Protein AF-A0A1X7TII9-F1 (afdb_monomer_lite)

Structure (mmCIF, N/CA/C/O backbone):
data_AF-A0A1X7TII9-F1
#
_entry.id   AF-A0A1X7TII9-F1
#
loop_
_atom_site.group_PDB
_atom_site.id
_atom_site.type_symbol
_atom_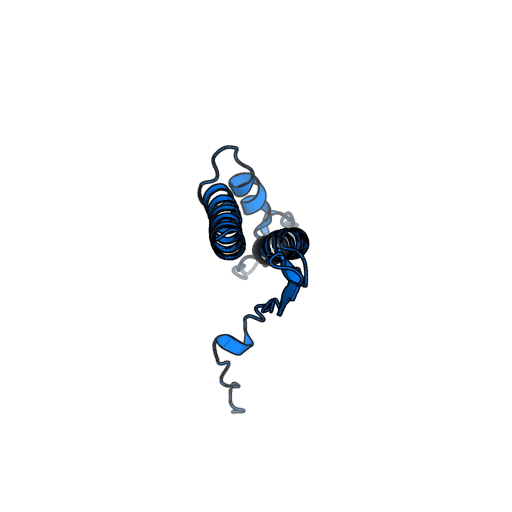site.label_atom_id
_atom_site.label_alt_id
_atom_site.label_comp_id
_atom_site.label_asym_id
_atom_site.label_entity_id
_atom_site.label_seq_id
_atom_site.pdbx_PDB_ins_code
_atom_site.Cartn_x
_atom_site.Cartn_y
_atom_site.Cartn_z
_atom_site.occupancy
_atom_site.B_iso_or_equiv
_atom_site.auth_seq_id
_atom_site.auth_comp_id
_atom_site.auth_asym_id
_atom_site.auth_atom_id
_atom_site.pdbx_PDB_model_num
ATOM 1 N N . MET A 1 1 ? 41.811 -7.576 1.213 1.00 45.06 1 MET A N 1
ATOM 2 C CA . MET A 1 1 ? 40.411 -7.975 0.966 1.00 45.06 1 MET A CA 1
ATOM 3 C C . MET A 1 1 ? 39.591 -7.552 2.178 1.00 45.06 1 MET A C 1
ATOM 5 O O . MET A 1 1 ? 39.743 -8.205 3.203 1.00 45.06 1 MET A O 1
ATOM 9 N N . PRO A 1 2 ? 38.826 -6.448 2.165 1.00 49.03 2 PRO A N 1
ATOM 10 C CA . PRO A 1 2 ? 37.883 -6.188 3.242 1.00 49.03 2 PRO A CA 1
ATOM 11 C C . PRO A 1 2 ? 36.533 -6.827 2.895 1.00 49.03 2 PRO A C 1
ATOM 13 O O . PRO A 1 2 ? 36.056 -6.740 1.767 1.00 49.03 2 PRO A O 1
ATOM 16 N N . ASN A 1 3 ? 35.976 -7.530 3.875 1.00 48.94 3 ASN A N 1
ATOM 17 C CA . ASN A 1 3 ? 34.772 -8.342 3.774 1.00 48.94 3 ASN A CA 1
ATOM 18 C C . ASN A 1 3 ? 33.556 -7.526 3.318 1.00 48.94 3 ASN A C 1
ATOM 20 O O . ASN A 1 3 ? 33.223 -6.507 3.925 1.00 48.94 3 ASN A O 1
ATOM 24 N N . SER A 1 4 ? 32.859 -8.020 2.294 1.00 60.44 4 SER A N 1
ATOM 25 C CA . SER A 1 4 ? 31.522 -7.554 1.933 1.00 60.44 4 SER A CA 1
ATOM 26 C C . SER A 1 4 ? 30.580 -7.761 3.126 1.00 60.44 4 SER A C 1
ATOM 28 O O . SER A 1 4 ? 30.523 -8.875 3.657 1.00 60.44 4 SER A O 1
ATOM 30 N N . PRO A 1 5 ? 29.844 -6.735 3.587 1.00 62.53 5 PRO A N 1
ATOM 31 C CA . PRO A 1 5 ? 28.900 -6.914 4.677 1.00 62.53 5 PRO A CA 1
ATOM 32 C C . PRO A 1 5 ? 27.772 -7.833 4.197 1.00 62.53 5 PRO A C 1
ATOM 34 O O . PRO A 1 5 ? 27.160 -7.576 3.163 1.00 62.53 5 PRO A O 1
ATOM 37 N N . ASN A 1 6 ? 27.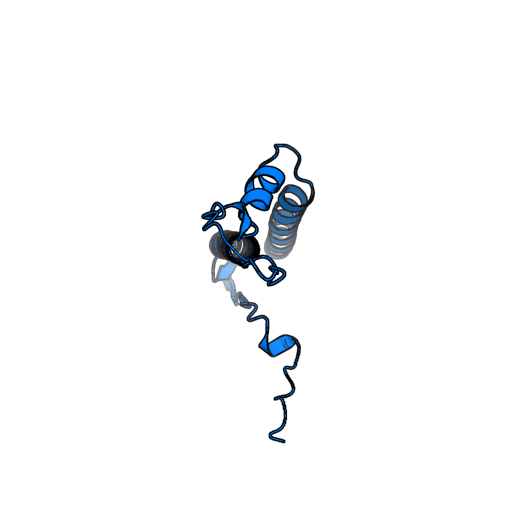506 -8.909 4.940 1.00 53.25 6 ASN A N 1
ATOM 38 C CA . ASN A 1 6 ? 26.335 -9.758 4.732 1.00 53.25 6 ASN A CA 1
ATOM 39 C C . ASN A 1 6 ? 25.071 -8.897 4.875 1.00 53.25 6 ASN A C 1
ATOM 41 O O . ASN A 1 6 ? 24.631 -8.599 5.987 1.00 53.25 6 ASN A O 1
ATOM 45 N N . LEU A 1 7 ? 24.509 -8.461 3.748 1.00 51.72 7 LEU A N 1
ATOM 46 C CA . LEU A 1 7 ? 23.189 -7.852 3.699 1.00 51.72 7 LEU A CA 1
ATOM 47 C C . LEU A 1 7 ? 22.166 -8.976 3.840 1.00 51.72 7 LEU A C 1
ATOM 49 O O . LEU A 1 7 ? 21.891 -9.708 2.892 1.00 51.72 7 LEU A O 1
ATOM 53 N N . THR A 1 8 ? 21.610 -9.130 5.038 1.00 53.22 8 THR A N 1
ATOM 54 C CA . THR A 1 8 ? 20.385 -9.907 5.206 1.00 53.22 8 THR A CA 1
ATOM 55 C C . THR A 1 8 ? 19.270 -9.239 4.391 1.00 53.22 8 THR A C 1
ATOM 57 O O . THR A 1 8 ? 19.189 -8.007 4.366 1.00 53.22 8 THR A O 1
ATOM 60 N N . PRO A 1 9 ? 18.388 -10.009 3.729 1.00 51.25 9 PRO A N 1
ATOM 61 C CA . PRO A 1 9 ? 17.341 -9.449 2.872 1.00 51.25 9 PRO A CA 1
ATOM 62 C C . PRO A 1 9 ? 16.399 -8.491 3.620 1.00 51.25 9 PRO A C 1
ATOM 64 O O . PRO A 1 9 ? 15.875 -7.563 3.012 1.00 51.25 9 PRO A O 1
ATOM 67 N N . SER A 1 10 ? 16.259 -8.632 4.948 1.00 45.59 10 SER A N 1
ATOM 68 C CA . SER A 1 10 ? 15.459 -7.705 5.764 1.00 45.59 10 SER A CA 1
ATOM 69 C C . SER A 1 10 ? 16.057 -6.300 5.880 1.00 45.59 10 SER A C 1
ATOM 71 O O . SER A 1 10 ? 15.325 -5.351 6.130 1.00 45.59 10 SER A O 1
ATOM 73 N N . LYS A 1 11 ? 17.372 -6.134 5.687 1.00 46.81 11 LYS A N 1
ATOM 74 C CA . LYS A 1 11 ? 18.034 -4.825 5.783 1.00 46.81 11 LYS A CA 1
ATOM 75 C C . LYS A 1 11 ? 17.930 -4.012 4.488 1.00 46.81 11 LYS A C 1
ATOM 77 O O . LYS A 1 11 ? 18.229 -2.825 4.492 1.00 46.81 11 LYS A O 1
ATOM 82 N N . ILE A 1 12 ? 17.530 -4.651 3.388 1.00 53.31 12 ILE A N 1
ATOM 83 C CA . ILE A 1 12 ? 17.419 -4.024 2.063 1.00 53.31 12 ILE A CA 1
ATOM 84 C C . ILE A 1 12 ? 16.036 -3.379 1.888 1.00 53.31 12 ILE A C 1
ATOM 86 O O . ILE A 1 12 ? 15.906 -2.373 1.194 1.00 53.31 12 ILE A O 1
ATOM 90 N N . PHE A 1 13 ? 15.016 -3.914 2.566 1.00 54.41 13 PHE A N 1
ATOM 91 C CA . PHE A 1 13 ? 13.641 -3.441 2.471 1.00 54.41 13 PHE A CA 1
ATOM 92 C C . PHE A 1 13 ? 13.088 -3.080 3.849 1.00 54.41 13 PHE A C 1
ATOM 94 O O . PHE A 1 13 ? 12.721 -3.940 4.646 1.00 54.41 13 PHE A O 1
ATOM 101 N N . HIS A 1 14 ? 13.026 -1.777 4.118 1.00 60.56 14 HIS A N 1
ATOM 102 C CA . HIS A 1 14 ? 12.317 -1.227 5.268 1.00 60.56 14 HIS A CA 1
ATOM 103 C C . HIS A 1 14 ? 10.810 -1.261 4.979 1.00 60.56 14 HIS A C 1
ATOM 105 O O . HIS A 1 14 ? 10.301 -0.346 4.333 1.00 60.56 14 HIS A O 1
ATOM 111 N N . TYR A 1 15 ? 10.118 -2.318 5.411 1.00 65.06 15 TYR A N 1
ATOM 112 C CA . TYR A 1 15 ? 8.653 -2.343 5.427 1.00 65.06 15 TYR A CA 1
ATOM 113 C C . TYR A 1 15 ? 8.159 -1.665 6.708 1.00 65.06 15 TYR A C 1
ATOM 115 O O . TYR A 1 15 ? 8.734 -1.873 7.782 1.00 65.06 15 TYR A O 1
ATOM 123 N N . THR A 1 16 ? 7.145 -0.808 6.593 1.00 75.38 16 THR A N 1
ATOM 124 C CA . THR A 1 16 ? 6.598 -0.093 7.754 1.00 75.38 16 THR A CA 1
ATOM 125 C C . THR A 1 16 ? 5.415 -0.882 8.292 1.00 75.38 16 THR A C 1
ATOM 127 O O . THR A 1 16 ? 4.397 -1.018 7.627 1.00 75.38 16 THR A O 1
ATOM 130 N N . THR A 1 17 ? 5.543 -1.445 9.490 1.00 79.81 17 THR A N 1
ATOM 131 C CA . THR A 1 17 ? 4.417 -2.093 10.173 1.00 79.81 17 THR A CA 1
ATOM 132 C C . THR A 1 17 ? 3.500 -1.053 10.792 1.00 79.81 17 THR A C 1
ATOM 134 O O . THR A 1 17 ? 3.970 -0.172 11.513 1.00 79.81 17 THR A O 1
ATOM 137 N N . ILE A 1 18 ? 2.197 -1.200 10.559 1.00 82.19 18 ILE A N 1
ATOM 138 C CA . ILE A 1 18 ? 1.152 -0.451 11.256 1.00 82.19 18 ILE A CA 1
ATOM 139 C C . ILE A 1 18 ? 0.561 -1.375 12.316 1.00 82.19 18 ILE A C 1
ATOM 141 O O . ILE A 1 18 ? 0.150 -2.490 12.000 1.00 82.19 18 ILE A O 1
ATOM 145 N N . SER A 1 19 ? 0.544 -0.907 13.559 1.00 85.44 19 SER A N 1
ATOM 146 C CA . SER A 1 19 ? -0.132 -1.577 14.666 1.00 85.44 19 SER A CA 1
ATOM 14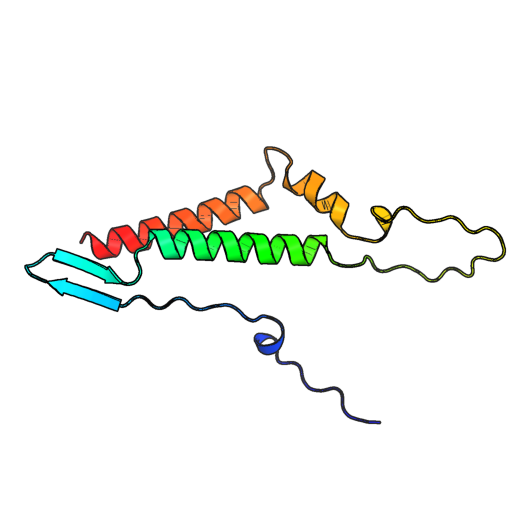7 C C . SER A 1 19 ? -1.403 -0.810 15.000 1.00 85.44 19 SER A C 1
ATOM 149 O O . SER A 1 19 ? -1.363 0.418 15.095 1.00 85.44 19 SER A O 1
ATOM 151 N N . HIS A 1 20 ? -2.498 -1.537 15.199 1.00 85.75 20 HIS A N 1
ATOM 152 C CA . HIS A 1 20 ? -3.785 -0.990 15.618 1.00 85.75 20 HIS A CA 1
ATOM 153 C C . HIS A 1 20 ? -4.109 -1.455 17.026 1.00 85.75 20 HIS A C 1
ATOM 155 O O . HIS A 1 20 ? -3.983 -2.641 17.340 1.00 85.75 20 HIS A O 1
ATOM 161 N N . GLU A 1 21 ? -4.545 -0.525 17.859 1.00 86.12 21 GLU A N 1
ATOM 162 C CA . GLU A 1 21 ? -5.097 -0.795 19.176 1.00 86.12 21 GLU A CA 1
ATOM 163 C C . GLU A 1 21 ? -6.620 -0.900 19.072 1.00 86.12 21 GLU A C 1
ATOM 165 O O . GLU A 1 21 ? -7.274 -0.130 18.368 1.00 86.12 21 GLU A O 1
ATOM 170 N N . LEU A 1 22 ? -7.178 -1.906 19.746 1.00 86.19 22 LEU A N 1
ATOM 171 C CA . LEU A 1 22 ? -8.607 -2.184 19.746 1.00 86.19 22 LEU A CA 1
ATOM 172 C C . LEU A 1 22 ? -9.228 -1.633 21.024 1.00 86.19 22 LEU A C 1
ATOM 174 O O . LEU A 1 22 ? -8.929 -2.107 22.123 1.00 86.19 22 LEU A O 1
ATOM 178 N N . HIS A 1 23 ? -10.107 -0.651 20.884 1.00 85.00 23 HIS A N 1
ATOM 179 C CA . HIS A 1 23 ? -10.818 -0.037 21.994 1.00 85.00 23 HIS A CA 1
ATOM 180 C C . HIS A 1 23 ? -12.247 -0.571 22.044 1.00 85.00 23 HIS A C 1
ATOM 182 O O . HIS A 1 23 ? -13.001 -0.455 21.085 1.00 85.00 23 HIS A O 1
ATOM 188 N N . ILE A 1 24 ? -12.628 -1.166 23.176 1.00 87.62 24 ILE A N 1
ATOM 189 C CA . ILE A 1 24 ? -13.993 -1.649 23.414 1.00 87.62 24 ILE A CA 1
ATOM 190 C C . ILE A 1 24 ? -14.610 -0.776 24.505 1.00 87.62 24 ILE A C 1
ATOM 192 O O . ILE A 1 24 ? -14.199 -0.844 25.666 1.00 87.62 24 ILE A O 1
ATOM 196 N N . THR A 1 25 ? -15.602 0.041 24.154 1.00 85.62 25 THR A N 1
ATOM 197 C CA . THR A 1 25 ? -16.322 0.900 25.109 1.00 85.62 25 THR A CA 1
ATOM 198 C C . THR A 1 25 ? -17.824 0.819 24.872 1.00 85.62 25 TH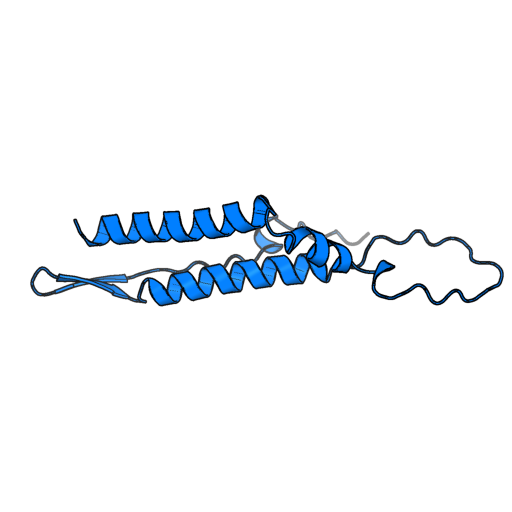R A C 1
ATOM 200 O O . THR A 1 25 ? -18.273 0.880 23.740 1.00 85.62 25 THR A O 1
ATOM 203 N N . ASN A 1 26 ? -18.633 0.645 25.925 1.00 83.81 26 ASN A N 1
ATOM 204 C CA . ASN A 1 26 ? -20.102 0.562 25.814 1.00 83.81 26 ASN A CA 1
ATOM 205 C C . ASN A 1 26 ? -20.615 -0.400 24.716 1.00 83.81 26 ASN A C 1
ATOM 207 O O . ASN A 1 26 ? -21.601 -0.101 24.050 1.00 83.81 26 ASN A O 1
ATOM 211 N N . GLN A 1 27 ? -19.961 -1.558 24.545 1.00 81.75 27 GLN A N 1
ATOM 212 C CA . GLN A 1 27 ? -20.248 -2.548 23.486 1.00 81.75 27 GLN A CA 1
ATOM 213 C C . GLN A 1 27 ? -19.970 -2.063 22.048 1.00 81.75 27 GLN A C 1
ATOM 215 O O . GLN A 1 27 ? -20.322 -2.752 21.098 1.00 81.75 27 GLN A O 1
ATOM 220 N N . MET A 1 28 ? -19.320 -0.912 21.881 1.00 79.56 28 MET A N 1
ATOM 221 C CA . MET A 1 28 ? -18.787 -0.416 20.615 1.00 79.56 28 MET A CA 1
ATOM 222 C C . MET A 1 28 ? -17.299 -0.765 20.523 1.00 79.56 28 MET A C 1
ATOM 224 O O . MET A 1 28 ? -16.555 -0.567 21.488 1.00 79.56 28 MET A O 1
ATOM 228 N N . MET A 1 29 ? -16.893 -1.332 19.388 1.00 81.75 29 MET A N 1
ATOM 229 C CA . MET A 1 29 ? -15.509 -1.681 19.085 1.00 81.75 29 MET A CA 1
ATOM 230 C C . MET A 1 29 ? -14.962 -0.700 18.047 1.00 81.75 29 MET A C 1
ATOM 232 O O . MET A 1 29 ? -15.510 -0.606 16.952 1.00 81.75 29 MET A O 1
ATOM 236 N N . ASP A 1 30 ? -13.879 -0.006 18.391 1.00 81.62 30 ASP A N 1
ATOM 237 C CA . ASP A 1 30 ? -13.204 0.969 17.533 1.00 81.62 30 ASP A CA 1
ATOM 238 C C . ASP A 1 30 ? -11.705 0.641 17.414 1.00 81.62 30 ASP A C 1
ATOM 240 O O . ASP A 1 30 ? -11.091 0.109 18.343 1.00 81.62 30 ASP A O 1
ATOM 244 N N . LEU A 1 31 ? -11.108 0.957 16.260 1.00 86.31 31 LEU A N 1
ATOM 245 C CA . LEU A 1 31 ? -9.672 0.807 15.996 1.00 86.31 31 LEU A CA 1
ATOM 246 C C . LEU A 1 31 ? -8.970 2.165 16.065 1.00 86.31 31 LEU A C 1
ATOM 248 O O . LEU A 1 31 ? -9.389 3.120 15.405 1.00 86.31 31 LEU A O 1
ATOM 252 N N . GLU A 1 32 ? -7.850 2.222 16.781 1.00 85.94 32 GLU A N 1
ATOM 253 C CA . GLU A 1 32 ? -6.952 3.374 16.797 1.00 85.94 32 GLU A CA 1
ATOM 254 C C . GLU A 1 32 ? -5.551 2.951 16.320 1.00 85.94 32 GLU A C 1
ATOM 256 O O . GLU A 1 32 ? -4.940 2.073 16.925 1.00 85.94 32 GLU A O 1
ATOM 261 N N . PRO A 1 33 ? -5.000 3.522 15.232 1.00 88.00 33 PRO A N 1
ATOM 262 C CA . PRO A 1 33 ? -5.580 4.531 14.339 1.00 88.00 33 PRO A CA 1
ATOM 263 C C . PRO A 1 33 ? -6.728 3.992 13.459 1.00 88.00 33 PRO A C 1
ATOM 265 O O . PRO A 1 33 ? -6.825 2.783 13.251 1.00 88.00 33 PRO A O 1
ATOM 268 N N . PRO A 1 34 ? -7.563 4.869 12.865 1.00 86.94 34 PRO A N 1
ATOM 269 C CA . PRO A 1 34 ? -8.664 4.438 12.009 1.00 86.94 34 PRO A CA 1
ATOM 270 C C . PRO A 1 34 ? -8.170 3.727 10.744 1.00 86.94 34 PRO A C 1
ATOM 272 O O . PRO A 1 34 ? -7.067 3.972 10.230 1.00 86.94 34 PRO A O 1
ATOM 275 N N . LEU A 1 35 ? -9.034 2.875 10.196 1.00 87.56 35 LEU A N 1
ATOM 276 C CA . LEU A 1 35 ? -8.740 2.063 9.018 1.00 87.56 35 LEU A CA 1
ATOM 277 C C . LEU A 1 35 ? -8.435 2.927 7.780 1.00 87.56 35 LEU A C 1
ATOM 279 O O . LEU A 1 35 ? -7.549 2.598 6.989 1.00 87.56 35 LEU A O 1
ATOM 283 N N . GLU A 1 36 ? -9.071 4.092 7.653 1.00 88.50 36 GLU A N 1
ATOM 284 C CA . GLU A 1 36 ? -8.813 5.072 6.593 1.00 88.50 36 GLU A CA 1
ATOM 285 C C . GLU A 1 36 ? -7.365 5.569 6.589 1.00 88.50 36 GLU A C 1
ATOM 287 O O . GLU A 1 36 ? -6.780 5.773 5.520 1.00 88.50 36 GLU A O 1
ATOM 292 N N . LEU A 1 37 ? -6.757 5.742 7.767 1.00 88.88 37 LEU A N 1
ATOM 293 C CA . LEU A 1 37 ? -5.358 6.160 7.857 1.00 88.88 37 LEU A CA 1
ATOM 294 C C . LEU A 1 37 ? -4.437 5.052 7.339 1.00 88.88 37 LEU A C 1
ATOM 296 O O . LEU A 1 37 ? -3.466 5.318 6.631 1.00 88.88 37 LEU A O 1
ATOM 300 N N . THR A 1 38 ? -4.783 3.804 7.644 1.00 89.19 38 THR A N 1
ATOM 301 C CA . THR A 1 38 ? -4.051 2.622 7.174 1.00 89.19 38 THR A CA 1
ATOM 302 C C . THR A 1 38 ? -4.154 2.465 5.672 1.00 89.19 38 THR A C 1
ATOM 304 O O . THR A 1 38 ? -3.140 2.263 5.006 1.00 89.19 38 THR A O 1
ATOM 307 N N . ARG A 1 39 ? -5.349 2.662 5.115 1.00 91.25 39 ARG A N 1
ATOM 308 C CA . ARG A 1 39 ? -5.557 2.711 3.668 1.00 91.25 39 ARG A CA 1
ATOM 309 C C . ARG A 1 39 ? -4.654 3.749 3.005 1.00 91.25 39 ARG A C 1
ATOM 311 O O . ARG A 1 39 ? -3.939 3.42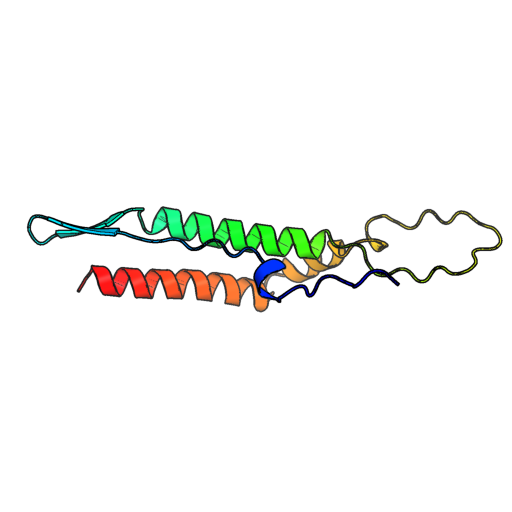4 2.059 1.00 91.25 39 ARG A O 1
ATOM 318 N N . CYS A 1 40 ? -4.641 4.978 3.526 1.00 91.81 40 CYS A N 1
ATOM 319 C CA . CYS A 1 40 ? -3.769 6.039 3.020 1.00 91.81 40 CYS A CA 1
ATOM 320 C C . CYS A 1 40 ? -2.288 5.640 3.089 1.00 91.81 40 CYS A C 1
ATOM 322 O O . CYS A 1 40 ? -1.545 5.868 2.133 1.00 91.81 40 CYS A O 1
ATOM 324 N N . HIS A 1 41 ? -1.865 5.021 4.193 1.00 90.50 41 HIS A N 1
ATOM 325 C CA . HIS A 1 41 ? -0.490 4.563 4.373 1.00 90.50 41 HIS A CA 1
ATOM 326 C C . HIS A 1 41 ? -0.094 3.487 3.356 1.00 90.50 41 HIS A C 1
ATOM 328 O O . HIS A 1 41 ? 0.936 3.626 2.701 1.00 90.50 41 HIS A O 1
ATOM 334 N N . LEU A 1 42 ? -0.925 2.456 3.173 1.00 90.12 42 LEU A N 1
ATOM 335 C CA . LEU A 1 42 ? -0.666 1.360 2.232 1.00 90.12 42 LEU A CA 1
ATOM 336 C C . LEU A 1 42 ? -0.570 1.863 0.786 1.00 90.12 42 LEU A C 1
ATOM 338 O O . LEU A 1 42 ? 0.324 1.459 0.040 1.00 90.12 42 LEU A O 1
ATOM 342 N N . ILE A 1 43 ? -1.444 2.795 0.395 1.00 91.94 43 ILE A N 1
ATOM 343 C CA . ILE A 1 43 ? -1.397 3.416 -0.936 1.00 91.94 43 ILE A CA 1
ATOM 344 C C . ILE A 1 43 ? -0.123 4.256 -1.101 1.00 91.94 43 ILE A C 1
ATOM 346 O O . ILE A 1 43 ? 0.539 4.180 -2.139 1.00 91.94 43 ILE A O 1
ATOM 350 N N . ALA A 1 44 ? 0.253 5.035 -0.085 1.00 91.12 44 ALA A N 1
ATOM 351 C CA . ALA A 1 44 ? 1.475 5.833 -0.121 1.00 91.12 44 ALA A CA 1
ATOM 352 C C . ALA A 1 44 ? 2.733 4.953 -0.208 1.00 91.12 44 ALA A C 1
ATOM 354 O O . ALA A 1 44 ? 3.664 5.265 -0.958 1.00 91.12 44 ALA A O 1
ATOM 355 N N . GLU A 1 45 ? 2.759 3.832 0.515 1.00 89.56 45 GLU A N 1
ATOM 356 C CA . GLU A 1 45 ? 3.842 2.858 0.435 1.00 89.56 45 GLU A CA 1
ATOM 357 C C . GLU A 1 45 ? 3.916 2.240 -0.967 1.00 89.56 45 GLU A C 1
ATOM 359 O O . GLU A 1 45 ? 4.988 2.258 -1.578 1.00 89.56 45 GLU A O 1
ATOM 364 N N . LEU A 1 46 ? 2.786 1.808 -1.542 1.00 89.38 46 LEU A N 1
ATOM 365 C CA . LEU A 1 46 ? 2.716 1.322 -2.926 1.00 89.38 46 LEU A CA 1
ATOM 366 C C . LEU A 1 46 ? 3.307 2.340 -3.917 1.00 89.38 46 LEU A C 1
ATOM 368 O O . LEU A 1 46 ? 4.126 1.986 -4.770 1.00 89.38 46 LEU A O 1
ATOM 372 N N . HIS A 1 47 ? 2.956 3.621 -3.788 1.00 89.00 47 HIS A N 1
ATOM 373 C CA . HIS A 1 47 ? 3.501 4.685 -4.640 1.00 89.00 47 HIS A CA 1
ATOM 374 C C . HIS A 1 47 ? 5.005 4.882 -4.458 1.00 89.00 47 HIS A C 1
ATOM 376 O O . HIS A 1 47 ? 5.721 5.090 -5.443 1.00 89.00 47 HIS A O 1
ATOM 382 N N . LYS A 1 48 ? 5.514 4.771 -3.228 1.00 89.75 48 LYS A N 1
ATOM 383 C CA . LYS A 1 48 ? 6.954 4.833 -2.943 1.00 89.75 48 LYS A CA 1
ATOM 384 C C . LYS A 1 48 ? 7.709 3.702 -3.644 1.00 89.75 48 LYS A C 1
ATOM 386 O O . LYS A 1 48 ? 8.766 3.949 -4.233 1.00 89.75 48 LYS A O 1
ATOM 391 N N . TRP A 1 49 ? 7.158 2.490 -3.632 1.00 86.94 49 TRP A N 1
ATOM 392 C CA . TRP A 1 49 ? 7.726 1.340 -4.339 1.00 86.94 49 TRP A CA 1
ATOM 393 C C . TRP A 1 49 ? 7.770 1.565 -5.847 1.00 86.94 49 TRP A C 1
ATOM 395 O O . TRP A 1 49 ? 8.829 1.435 -6.464 1.00 86.94 49 TRP A O 1
ATOM 405 N N . VAL A 1 50 ? 6.647 1.983 -6.429 1.00 87.88 50 VAL A N 1
ATOM 406 C CA . VAL A 1 50 ? 6.540 2.275 -7.864 1.00 87.88 50 VAL A CA 1
ATOM 407 C C . VAL A 1 50 ? 7.533 3.367 -8.279 1.00 87.88 50 VAL A C 1
ATOM 409 O O . VAL A 1 50 ? 8.282 3.187 -9.239 1.00 87.88 50 VAL A O 1
ATOM 412 N N . SER A 1 51 ? 7.616 4.459 -7.518 1.00 87.00 51 SER A N 1
ATOM 413 C CA . SER A 1 51 ? 8.563 5.553 -7.770 1.00 87.00 51 SER A CA 1
ATOM 414 C C . SER A 1 51 ? 10.024 5.085 -7.721 1.00 87.00 51 SER A C 1
ATOM 416 O O . SER A 1 51 ? 10.817 5.419 -8.604 1.00 87.00 51 SER A O 1
ATOM 418 N N . THR A 1 52 ? 10.369 4.239 -6.744 1.00 87.19 52 THR A N 1
ATOM 419 C CA . THR A 1 52 ? 11.721 3.669 -6.602 1.00 87.19 52 THR A CA 1
ATOM 420 C C . THR A 1 52 ? 12.108 2.829 -7.821 1.00 87.19 52 THR A C 1
ATOM 422 O O . THR A 1 52 ? 13.207 2.984 -8.357 1.00 87.19 52 THR A O 1
ATOM 425 N N . VAL A 1 53 ? 11.199 1.977 -8.305 1.00 84.50 53 VAL A N 1
ATOM 426 C CA . VAL A 1 53 ? 11.436 1.131 -9.488 1.00 84.50 53 VAL A CA 1
ATOM 427 C C . VAL A 1 53 ? 11.611 1.977 -10.750 1.00 84.50 53 VAL A C 1
ATOM 429 O O . VAL A 1 53 ? 12.539 1.758 -11.528 1.00 84.50 53 VAL A O 1
ATOM 432 N N . ILE A 1 54 ? 10.748 2.972 -10.946 1.00 83.88 54 ILE A N 1
ATOM 433 C CA . ILE A 1 54 ? 10.769 3.849 -12.124 1.00 83.88 54 ILE A CA 1
ATOM 434 C C . ILE A 1 54 ? 12.002 4.764 -12.122 1.00 83.88 54 ILE A C 1
ATOM 436 O O . ILE A 1 54 ? 12.493 5.126 -13.192 1.00 83.88 54 ILE A O 1
ATOM 440 N N . GLY A 1 55 ? 12.513 5.125 -10.942 1.00 83.38 55 GLY A N 1
ATOM 441 C CA . GLY A 1 55 ? 13.718 5.934 -10.760 1.00 83.38 55 GLY A CA 1
ATOM 442 C C . GLY A 1 55 ? 15.039 5.179 -10.931 1.00 83.38 55 GLY A C 1
ATOM 443 O O . GLY A 1 55 ? 16.092 5.817 -10.963 1.00 83.38 55 GLY A O 1
ATOM 444 N N . LEU A 1 56 ? 15.021 3.846 -11.056 1.00 84.62 56 LEU A N 1
ATOM 445 C CA . LEU A 1 56 ? 16.249 3.062 -11.176 1.00 84.62 56 LEU A CA 1
ATOM 446 C C . LEU A 1 56 ? 16.952 3.328 -12.518 1.00 84.62 56 LEU A C 1
ATOM 448 O O . LEU A 1 56 ? 16.339 3.285 -13.589 1.00 84.62 56 LEU A O 1
ATOM 452 N N . GLN A 1 57 ? 18.264 3.562 -12.458 1.00 79.50 57 GLN A N 1
ATOM 453 C CA . GLN A 1 57 ? 19.110 3.664 -13.644 1.00 79.50 57 GLN A CA 1
ATOM 454 C C . GLN A 1 57 ? 19.201 2.297 -14.330 1.00 79.50 57 GLN A C 1
ATOM 456 O O . GLN A 1 57 ? 19.448 1.267 -13.696 1.00 79.50 57 GLN A O 1
ATOM 461 N N . ARG A 1 58 ? 18.996 2.279 -15.643 1.00 74.75 58 ARG A N 1
ATOM 462 C CA . ARG A 1 58 ? 19.127 1.079 -16.461 1.00 74.75 58 ARG A CA 1
ATOM 463 C C . ARG A 1 58 ? 20.607 0.730 -16.596 1.00 74.75 58 ARG A C 1
ATOM 465 O O . ARG A 1 58 ? 21.443 1.612 -16.761 1.00 74.75 58 ARG A O 1
ATOM 472 N N . ILE A 1 59 ? 20.931 -0.561 -16.561 1.00 75.31 59 ILE A N 1
ATOM 473 C CA . ILE A 1 59 ? 22.306 -1.025 -16.774 1.00 75.31 59 ILE A CA 1
ATOM 474 C C . ILE A 1 59 ? 22.746 -0.603 -18.180 1.00 75.31 59 ILE A C 1
ATOM 476 O O . ILE A 1 59 ? 22.131 -0.995 -19.174 1.00 75.31 59 ILE A O 1
ATOM 480 N N . GLN A 1 60 ? 23.805 0.202 -18.256 1.00 68.00 60 GLN A N 1
ATOM 481 C CA . GLN A 1 60 ? 24.392 0.651 -19.513 1.00 68.00 60 GLN A CA 1
ATOM 482 C C . GLN A 1 60 ? 25.651 -0.167 -19.801 1.00 68.00 60 GLN A C 1
ATOM 484 O O . GLN A 1 60 ? 26.523 -0.304 -18.946 1.00 68.00 60 GLN A O 1
ATOM 489 N N . SER A 1 61 ? 25.773 -0.708 -21.013 1.00 64.38 61 SER A N 1
ATOM 490 C CA . SER A 1 61 ? 27.064 -1.209 -21.481 1.00 64.38 61 SER A CA 1
ATOM 491 C C . SER A 1 61 ? 27.952 -0.005 -21.782 1.00 64.38 61 SER A C 1
ATOM 493 O O . SER A 1 61 ? 27.603 0.775 -22.671 1.00 64.38 61 SER A O 1
ATOM 495 N N . ALA A 1 62 ? 29.089 0.134 -21.100 1.00 58.72 62 ALA A N 1
ATOM 496 C CA . ALA A 1 62 ? 30.136 1.060 -21.517 1.00 58.72 62 ALA A CA 1
ATOM 497 C C . ALA A 1 62 ? 30.699 0.561 -22.856 1.00 58.72 62 ALA A C 1
ATOM 499 O O . ALA A 1 62 ? 31.574 -0.301 -22.899 1.00 58.72 62 ALA A O 1
ATOM 500 N N . ARG A 1 63 ? 30.128 1.024 -23.969 1.00 59.22 63 ARG A N 1
ATOM 501 C CA . ARG A 1 63 ? 30.734 0.815 -25.283 1.00 59.22 63 ARG A CA 1
ATOM 502 C C . ARG A 1 63 ? 31.801 1.888 -25.439 1.00 59.22 63 ARG A C 1
ATOM 504 O O . ARG A 1 63 ? 31.540 3.047 -25.139 1.00 59.22 63 ARG A O 1
ATOM 511 N N . TYR A 1 64 ? 32.995 1.500 -25.876 1.00 54.97 64 TYR A N 1
ATOM 512 C CA . TYR A 1 64 ? 34.047 2.445 -26.240 1.00 54.97 64 TYR A CA 1
ATOM 513 C C . TYR A 1 64 ? 33.530 3.329 -27.381 1.00 54.97 64 TYR A C 1
ATOM 515 O O . TYR A 1 64 ? 33.557 2.931 -28.543 1.00 54.97 64 TYR A O 1
ATOM 523 N N . GLN A 1 65 ? 32.990 4.499 -27.047 1.00 53.06 65 GLN A N 1
ATOM 524 C CA . GLN A 1 65 ? 32.491 5.456 -28.024 1.00 53.06 65 GLN A CA 1
ATOM 525 C C . GLN A 1 65 ? 33.682 6.276 -28.518 1.00 53.06 65 GLN A C 1
ATOM 527 O O . GLN A 1 65 ? 34.077 7.278 -27.924 1.00 53.06 65 GLN A O 1
ATOM 532 N N . VAL A 1 66 ? 34.317 5.784 -29.581 1.00 52.72 66 VAL A N 1
ATOM 533 C CA . VAL A 1 66 ? 35.338 6.522 -30.326 1.00 52.72 66 VAL A CA 1
ATOM 534 C C . VAL A 1 66 ? 34.607 7.469 -31.273 1.00 52.72 66 VAL A C 1
ATOM 536 O O . VAL A 1 66 ? 34.183 7.067 -32.349 1.00 52.72 66 VAL A O 1
ATOM 539 N N . GLY A 1 67 ? 34.457 8.724 -30.848 1.00 55.97 67 GLY A N 1
ATOM 540 C CA . GLY A 1 67 ? 33.941 9.819 -31.672 1.00 55.97 67 GLY A CA 1
ATOM 541 C C . GLY A 1 67 ? 32.413 9.908 -31.723 1.00 55.97 67 GLY A C 1
ATOM 542 O O . GLY A 1 67 ? 31.740 9.022 -32.233 1.00 55.97 67 GLY A O 1
ATOM 543 N N . GLY A 1 68 ? 31.878 11.028 -31.237 1.00 49.88 68 GLY A N 1
ATOM 544 C CA . GLY A 1 68 ? 30.465 11.394 -31.351 1.00 49.88 68 GLY A CA 1
ATOM 545 C C . GLY A 1 68 ? 29.747 11.343 -30.009 1.00 49.88 68 GLY A C 1
ATOM 546 O O . GLY A 1 68 ? 29.376 10.274 -29.542 1.00 49.88 68 GLY A O 1
ATOM 547 N N . MET A 1 69 ? 29.571 12.510 -29.390 1.00 53.50 69 MET A N 1
ATOM 548 C CA . MET A 1 69 ? 28.699 12.711 -28.234 1.00 53.50 69 MET A CA 1
ATOM 549 C C . MET A 1 69 ? 27.245 12.541 -28.692 1.00 53.50 69 MET A C 1
ATOM 551 O O . MET A 1 69 ? 26.618 13.502 -29.122 1.00 53.50 69 MET A O 1
ATOM 555 N N . GLU A 1 70 ? 26.713 11.323 -28.654 1.00 56.41 70 GLU A N 1
ATOM 556 C CA . GLU A 1 70 ? 25.260 11.144 -28.664 1.00 56.41 70 GLU A CA 1
ATOM 557 C C . GLU A 1 70 ? 24.778 11.328 -27.226 1.00 56.41 70 GLU A C 1
ATOM 559 O O . GLU A 1 70 ? 24.958 10.454 -26.374 1.00 56.41 70 GLU A O 1
ATOM 564 N N . GLU A 1 71 ? 24.222 12.505 -26.934 1.00 58.50 71 GLU A N 1
ATOM 565 C CA . GLU A 1 71 ? 23.485 12.757 -25.699 1.00 58.50 71 GLU A CA 1
ATOM 566 C C . GLU A 1 71 ? 22.283 11.816 -25.663 1.00 58.50 71 GLU A C 1
ATOM 568 O O . GLU A 1 71 ? 21.245 12.052 -26.278 1.00 58.50 71 GLU A O 1
ATOM 573 N N . LYS A 1 72 ? 22.461 10.679 -24.996 1.00 57.72 72 LYS A N 1
ATOM 574 C CA . LYS A 1 72 ? 21.410 9.684 -24.869 1.00 57.72 72 LYS A CA 1
ATOM 575 C C . LYS A 1 72 ? 20.292 10.258 -24.003 1.00 57.72 72 LYS A C 1
ATOM 577 O O . LYS A 1 72 ? 20.541 10.728 -22.893 1.00 57.72 72 LYS A O 1
ATOM 582 N N . ASP A 1 73 ? 19.071 10.211 -24.518 1.00 61.28 73 ASP A N 1
ATOM 583 C CA . ASP A 1 73 ? 17.893 10.807 -23.896 1.00 61.28 73 ASP A CA 1
ATOM 584 C C . ASP A 1 73 ? 17.732 10.267 -22.449 1.00 61.28 73 ASP A C 1
ATOM 586 O O . ASP A 1 73 ? 17.810 9.050 -22.229 1.00 61.28 73 ASP A O 1
ATOM 590 N N . PRO A 1 74 ? 17.527 11.106 -21.412 1.00 60.62 74 PRO A N 1
ATOM 591 C CA . PRO A 1 74 ? 17.447 10.659 -20.011 1.00 60.62 74 PRO A CA 1
ATOM 592 C C . PRO A 1 74 ? 16.313 9.650 -19.742 1.00 60.62 74 PRO A C 1
ATOM 594 O O . PRO A 1 74 ? 16.316 8.947 -18.723 1.00 60.62 74 PRO A O 1
ATOM 597 N N . SER A 1 75 ? 15.342 9.570 -20.654 1.00 59.25 75 SER A N 1
ATOM 598 C CA . SER A 1 75 ? 14.272 8.570 -20.698 1.00 59.25 75 SER A CA 1
ATOM 599 C C . SER A 1 75 ? 14.792 7.152 -20.994 1.00 59.25 75 SER A C 1
ATOM 601 O O . SER A 1 75 ? 14.236 6.183 -20.477 1.00 59.25 75 SER A O 1
ATOM 603 N N . GLU A 1 76 ? 15.887 7.014 -21.746 1.00 61.59 76 GLU A N 1
ATOM 604 C CA . GLU A 1 76 ? 16.526 5.733 -22.075 1.00 61.59 76 GLU A CA 1
ATOM 605 C C . GLU A 1 76 ? 17.459 5.232 -20.968 1.00 61.59 76 GLU A C 1
ATOM 607 O O . GLU A 1 76 ? 17.744 4.032 -20.870 1.00 61.59 76 GLU A O 1
ATOM 612 N N . MET A 1 77 ? 17.924 6.152 -20.119 1.00 66.00 77 MET A N 1
ATOM 613 C CA . MET A 1 77 ? 18.814 5.856 -18.998 1.00 66.00 77 MET A CA 1
ATOM 614 C C . MET A 1 77 ? 18.081 5.318 -17.767 1.00 66.00 77 MET A C 1
ATOM 616 O O . MET A 1 77 ? 18.722 4.762 -16.880 1.00 66.00 77 MET A O 1
ATOM 620 N N . THR A 1 78 ? 16.756 5.459 -17.698 1.00 71.50 78 THR A N 1
ATOM 621 C CA . THR A 1 78 ? 15.962 5.135 -16.502 1.00 71.50 78 THR A CA 1
ATOM 622 C C . THR A 1 78 ? 14.740 4.295 -16.879 1.00 71.50 78 THR A C 1
ATOM 624 O O . THR A 1 78 ? 14.254 4.370 -18.005 1.00 71.50 78 THR A O 1
ATOM 627 N N . TYR A 1 79 ? 14.163 3.538 -15.946 1.00 76.75 79 TYR A N 1
ATOM 628 C CA . TYR A 1 79 ? 12.925 2.775 -16.179 1.00 76.75 79 TYR A CA 1
ATOM 629 C C . TYR A 1 79 ? 11.640 3.630 -16.269 1.00 76.75 79 TYR A C 1
ATOM 631 O O . TYR A 1 79 ? 10.535 3.126 -16.075 1.00 76.75 79 TYR A O 1
ATOM 639 N N . ARG A 1 80 ? 11.742 4.912 -16.643 1.00 76.88 80 ARG A N 1
ATOM 640 C CA . ARG A 1 80 ? 10.597 5.830 -16.792 1.00 76.88 80 ARG A CA 1
ATOM 641 C C . ARG A 1 80 ? 9.558 5.359 -17.806 1.00 76.88 80 ARG A C 1
ATOM 643 O O . ARG A 1 80 ? 8.366 5.555 -17.596 1.00 76.88 80 ARG A O 1
ATOM 650 N N . SER A 1 81 ? 9.991 4.660 -18.851 1.00 75.44 81 SER A N 1
ATOM 651 C CA . SER A 1 81 ? 9.101 4.046 -19.846 1.00 75.44 81 SER A CA 1
ATOM 652 C C . SER A 1 81 ? 8.197 2.942 -19.278 1.00 75.44 81 SER A C 1
ATOM 654 O O . SER A 1 81 ? 7.172 2.632 -19.886 1.00 75.44 81 SER A O 1
ATOM 656 N N . LEU A 1 82 ? 8.516 2.374 -18.106 1.00 77.75 82 LEU A N 1
ATOM 657 C CA . LEU A 1 82 ? 7.625 1.434 -17.420 1.00 77.75 82 LEU A CA 1
ATOM 658 C C . LEU A 1 82 ? 6.366 2.121 -16.891 1.00 77.75 82 LEU A C 1
ATOM 660 O O . LEU A 1 82 ? 5.325 1.477 -16.862 1.00 77.75 82 LEU A O 1
ATOM 664 N N . LEU A 1 83 ? 6.424 3.412 -16.539 1.00 77.06 83 LEU A N 1
ATOM 665 C CA . LEU A 1 83 ? 5.237 4.147 -16.095 1.00 77.06 83 LEU A CA 1
ATOM 666 C C . LEU A 1 83 ? 4.166 4.166 -17.187 1.00 77.06 83 LEU A C 1
ATOM 668 O O . LEU A 1 83 ? 3.004 3.922 -16.898 1.00 77.06 83 LEU A O 1
ATOM 672 N N . GLY A 1 84 ? 4.566 4.376 -18.445 1.00 77.50 84 GLY A N 1
ATOM 673 C CA . GLY A 1 84 ? 3.644 4.339 -19.582 1.00 77.50 84 GLY A CA 1
ATOM 674 C C . GLY A 1 84 ? 2.907 3.003 -19.690 1.00 77.50 84 GLY A C 1
ATOM 675 O O . GLY A 1 84 ? 1.700 2.995 -19.881 1.00 77.50 84 GLY A O 1
ATOM 676 N N . LYS A 1 85 ? 3.612 1.887 -19.465 1.00 77.88 85 LYS A N 1
ATOM 677 C CA . LYS A 1 85 ? 3.032 0.532 -19.468 1.00 77.88 85 LYS A CA 1
ATOM 678 C C . LYS A 1 85 ? 2.186 0.242 -18.229 1.00 77.88 85 LYS A C 1
ATOM 680 O O . LYS A 1 85 ? 1.215 -0.497 -18.305 1.00 77.88 85 LYS A O 1
ATOM 685 N N . LEU A 1 86 ? 2.558 0.804 -17.079 1.00 74.19 86 LEU A N 1
ATOM 686 C CA . LEU A 1 86 ? 1.812 0.650 -15.829 1.00 74.19 86 LEU A CA 1
ATOM 687 C C . LEU A 1 86 ? 0.514 1.463 -15.820 1.00 74.19 86 LEU A C 1
ATOM 689 O O . LEU A 1 86 ? -0.447 1.032 -15.194 1.00 74.19 86 LEU A O 1
ATOM 693 N N . MET A 1 87 ? 0.492 2.615 -16.495 1.00 69.88 87 MET A N 1
ATOM 694 C CA . MET A 1 87 ? -0.688 3.475 -16.637 1.00 69.88 87 MET A CA 1
ATOM 695 C C . MET A 1 87 ? -1.611 3.050 -17.786 1.00 69.88 87 MET A C 1
ATOM 697 O O . MET A 1 87 ? -2.656 3.670 -17.982 1.00 69.88 87 MET A 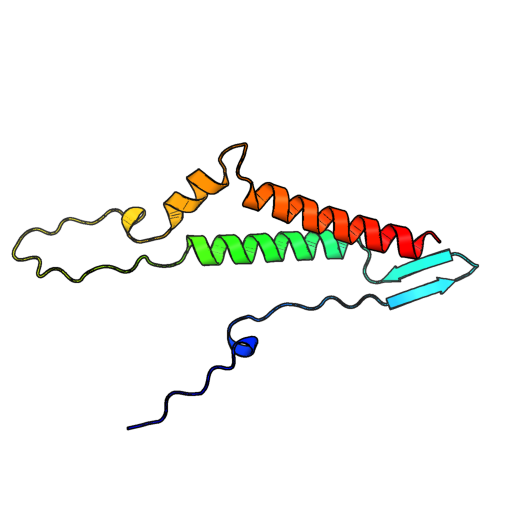O 1
ATOM 701 N N . GLU A 1 88 ? -1.261 2.010 -18.551 1.00 76.56 88 GLU A N 1
ATOM 702 C CA . GLU A 1 88 ? -2.218 1.403 -19.472 1.00 76.56 88 GLU A CA 1
ATOM 703 C C . GLU A 1 88 ? -3.446 0.942 -18.675 1.00 76.56 88 GLU A C 1
ATOM 705 O O . GLU A 1 88 ? -3.322 0.291 -17.637 1.00 76.56 88 GLU A O 1
ATOM 710 N N . ILE A 1 89 ? -4.636 1.285 -19.181 1.00 56.28 89 ILE A N 1
ATOM 711 C CA . ILE A 1 89 ? -5.955 1.131 -18.534 1.00 56.28 89 ILE A CA 1
ATOM 712 C C . ILE A 1 89 ? -6.233 -0.287 -17.985 1.00 56.28 89 ILE A C 1
ATOM 714 O O . ILE A 1 89 ? -7.103 -0.447 -17.138 1.00 56.28 89 ILE A O 1
ATOM 718 N N . ASN A 1 90 ? -5.471 -1.302 -18.408 1.00 60.59 90 ASN A N 1
ATOM 719 C CA . ASN A 1 90 ? -5.590 -2.696 -17.970 1.00 60.59 90 ASN A CA 1
ATOM 720 C C . ASN A 1 90 ? -4.277 -3.289 -17.429 1.00 60.59 90 ASN A C 1
ATOM 722 O O . ASN A 1 90 ? -4.015 -4.486 -17.592 1.00 60.59 90 ASN A O 1
ATOM 726 N N . SER A 1 91 ? -3.429 -2.478 -16.800 1.00 73.94 91 SER A N 1
ATOM 727 C CA . SER A 1 91 ? -2.255 -2.983 -16.090 1.00 73.94 91 SER A CA 1
ATOM 728 C C . SER A 1 91 ? -2.689 -3.867 -14.913 1.00 73.94 91 SER A C 1
ATOM 730 O O . SER A 1 91 ? -2.958 -3.388 -13.810 1.00 73.94 91 SER A O 1
ATOM 732 N N . LYS A 1 92 ? -2.734 -5.183 -15.162 1.00 81.19 92 LYS A N 1
ATOM 733 C CA . LYS A 1 92 ? -3.004 -6.232 -14.164 1.00 81.19 92 LYS A CA 1
ATOM 734 C C . LYS A 1 92 ? -2.288 -6.000 -12.828 1.00 81.19 92 LYS A C 1
ATOM 736 O O . LYS A 1 92 ? -2.977 -5.955 -11.820 1.00 81.19 92 LYS A O 1
ATOM 741 N N . PRO A 1 93 ? -0.960 -5.757 -12.775 1.00 83.50 93 PRO A N 1
ATOM 742 C CA . PRO A 1 93 ? -0.272 -5.666 -11.489 1.00 83.50 93 PRO A CA 1
ATOM 743 C C . PRO A 1 93 ? -0.736 -4.491 -10.621 1.00 83.50 93 PRO A C 1
ATOM 745 O O . PRO A 1 93 ? -0.702 -4.602 -9.400 1.00 83.50 93 PRO A O 1
ATOM 748 N N . LEU A 1 94 ? -1.166 -3.373 -11.217 1.00 85.00 94 LEU A N 1
ATOM 749 C CA . LEU A 1 94 ? -1.630 -2.222 -10.443 1.00 85.00 94 LEU A CA 1
ATOM 750 C C . LEU A 1 94 ? -3.047 -2.452 -9.910 1.00 85.00 94 LEU A C 1
ATOM 752 O O . LEU A 1 94 ? -3.310 -2.189 -8.739 1.00 85.00 94 LEU A O 1
ATOM 756 N N . VAL A 1 95 ? -3.936 -2.974 -10.758 1.00 87.94 95 VAL A N 1
ATOM 757 C CA . VAL A 1 95 ? -5.313 -3.316 -10.372 1.00 87.94 95 VAL A CA 1
ATOM 758 C C . VAL A 1 95 ? -5.314 -4.387 -9.283 1.00 87.94 95 VAL A C 1
ATOM 760 O O . VAL A 1 95 ? -5.990 -4.220 -8.272 1.00 87.94 95 VAL A O 1
ATOM 763 N N . ASP A 1 96 ? -4.500 -5.430 -9.447 1.00 90.38 96 ASP A N 1
ATOM 764 C CA . ASP A 1 96 ? -4.367 -6.512 -8.472 1.00 90.38 96 ASP A CA 1
ATOM 765 C C . ASP A 1 96 ? -3.813 -5.992 -7.135 1.00 90.38 96 ASP A C 1
ATOM 767 O O . ASP A 1 96 ? -4.303 -6.375 -6.074 1.00 90.38 96 ASP A O 1
ATOM 771 N N . ALA A 1 97 ? -2.834 -5.077 -7.162 1.00 89.56 97 ALA A N 1
ATOM 772 C CA . ALA A 1 97 ? -2.276 -4.479 -5.949 1.00 89.56 97 ALA A CA 1
ATOM 773 C C . ALA A 1 97 ? -3.305 -3.626 -5.190 1.00 89.56 97 ALA A C 1
ATOM 775 O O . ALA A 1 97 ? -3.434 -3.765 -3.974 1.00 89.56 97 ALA A O 1
ATOM 776 N N . TYR A 1 98 ? -4.064 -2.776 -5.889 1.00 91.00 98 TYR A N 1
ATOM 777 C CA . TYR A 1 98 ? -5.144 -2.009 -5.261 1.00 91.00 98 TYR A CA 1
ATOM 778 C C . TYR A 1 98 ? -6.250 -2.922 -4.726 1.00 91.00 98 TYR A C 1
ATOM 780 O O . TYR A 1 98 ? -6.691 -2.735 -3.595 1.00 91.00 98 TYR A O 1
ATOM 788 N N . GLY A 1 99 ? -6.650 -3.941 -5.492 1.00 93.00 99 GLY A N 1
ATOM 789 C CA . GLY A 1 99 ? -7.640 -4.926 -5.056 1.00 93.00 99 GLY A CA 1
ATOM 790 C C . GLY A 1 99 ? -7.201 -5.692 -3.806 1.00 93.00 99 GLY A C 1
ATOM 791 O O . GLY A 1 99 ? -8.007 -5.906 -2.906 1.00 93.00 99 GLY A O 1
ATOM 792 N N . ALA A 1 100 ? -5.917 -6.046 -3.704 1.00 92.75 100 ALA A N 1
ATOM 793 C CA . ALA A 1 100 ? -5.367 -6.690 -2.515 1.00 92.75 100 ALA A CA 1
ATOM 794 C C . ALA A 1 100 ? -5.409 -5.778 -1.275 1.00 92.75 100 ALA A C 1
ATOM 796 O O . ALA A 1 100 ? -5.716 -6.257 -0.185 1.00 92.75 100 ALA A O 1
ATOM 797 N N . ILE A 1 101 ? -5.134 -4.476 -1.435 1.00 91.69 101 ILE A N 1
ATOM 798 C CA . ILE A 1 101 ? -5.227 -3.499 -0.338 1.00 91.69 101 ILE A CA 1
ATOM 799 C C . ILE A 1 101 ? -6.676 -3.373 0.138 1.00 91.69 101 ILE A C 1
ATOM 801 O O . ILE A 1 101 ? -6.932 -3.509 1.330 1.00 91.69 101 ILE A O 1
ATOM 805 N N . GLU A 1 102 ? -7.627 -3.156 -0.772 1.00 93.06 102 GLU A N 1
ATOM 806 C CA . GLU A 1 102 ? -9.041 -3.011 -0.399 1.00 93.06 102 GLU A CA 1
ATOM 807 C C . GLU A 1 102 ? -9.600 -4.299 0.223 1.00 93.06 102 GLU A C 1
ATOM 809 O O . GLU A 1 102 ? -10.273 -4.238 1.248 1.00 93.06 102 GLU A O 1
ATOM 814 N N . GLY A 1 103 ? -9.251 -5.470 -0.320 1.00 93.75 103 GLY A N 1
ATOM 815 C CA . GLY A 1 103 ? -9.672 -6.756 0.241 1.00 93.75 103 GLY A CA 1
ATOM 816 C C . GLY A 1 103 ? -9.117 -7.016 1.645 1.00 93.75 103 GLY A C 1
ATOM 817 O O . GLY A 1 103 ? -9.807 -7.599 2.479 1.00 93.75 103 GLY A O 1
ATOM 818 N N . LEU A 1 104 ? -7.895 -6.561 1.942 1.00 91.38 104 LEU A N 1
ATOM 819 C CA . LEU A 1 104 ? -7.342 -6.623 3.297 1.00 91.38 104 LEU A CA 1
ATOM 820 C C . LEU A 1 104 ? -8.124 -5.719 4.260 1.00 91.38 104 LEU A C 1
ATOM 822 O O . LEU A 1 104 ? -8.431 -6.136 5.375 1.00 91.38 104 LEU A O 1
ATOM 826 N N . LEU A 1 105 ? -8.455 -4.496 3.839 1.00 90.81 105 LEU A N 1
ATOM 827 C CA . LEU A 1 105 ? -9.213 -3.549 4.662 1.00 90.81 105 LEU A CA 1
ATOM 828 C C . LEU A 1 105 ? -10.632 -4.060 4.931 1.00 90.81 105 LEU A C 1
ATOM 830 O O . LEU A 1 105 ? -11.091 -3.990 6.066 1.00 90.81 105 LEU A O 1
ATOM 834 N N . GLU A 1 106 ? -11.294 -4.631 3.925 1.00 91.94 106 GLU A N 1
ATOM 835 C CA . GLU A 1 106 ? -12.620 -5.239 4.068 1.00 91.94 106 GLU A CA 1
ATOM 836 C C . GLU A 1 106 ? -12.603 -6.416 5.052 1.00 91.94 106 GLU A C 1
ATOM 838 O O . GLU A 1 106 ? -13.485 -6.532 5.903 1.00 91.94 106 GLU A O 1
ATOM 843 N N . GLN A 1 107 ? -11.565 -7.257 5.003 1.00 90.44 107 GLN A N 1
ATOM 844 C CA . GLN A 1 107 ? -11.391 -8.324 5.988 1.00 90.44 107 GLN A CA 1
ATOM 845 C C . GLN A 1 107 ? -11.259 -7.757 7.403 1.00 90.44 107 GLN A C 1
ATOM 847 O O . GLN A 1 107 ? -11.960 -8.219 8.300 1.00 90.44 107 GLN A O 1
ATOM 852 N N . VAL A 1 108 ? -10.412 -6.744 7.614 1.00 88.44 108 VAL A N 1
ATOM 853 C CA . VAL A 1 108 ? -10.235 -6.112 8.935 1.00 88.44 108 VAL A CA 1
ATOM 854 C C . VAL A 1 108 ? -11.537 -5.478 9.431 1.00 88.44 108 VAL A C 1
ATOM 856 O O . VAL A 1 108 ? -11.917 -5.699 10.577 1.00 88.44 108 VAL A O 1
ATOM 859 N N . ASP A 1 109 ? -12.256 -4.761 8.569 1.00 87.56 109 ASP A N 1
ATOM 860 C CA . ASP A 1 109 ? -13.558 -4.165 8.892 1.00 87.56 109 ASP A CA 1
ATOM 861 C C . ASP A 1 109 ? -14.596 -5.232 9.280 1.00 87.56 109 ASP A C 1
ATOM 863 O O . ASP A 1 109 ? -15.341 -5.060 10.247 1.00 87.56 109 ASP A O 1
ATOM 867 N N . SER A 1 110 ? -14.590 -6.382 8.595 1.00 87.75 110 SER A N 1
ATOM 868 C CA . SER A 1 110 ? -15.458 -7.509 8.949 1.00 87.75 110 SER A CA 1
ATOM 869 C C . SER A 1 110 ? -15.154 -8.084 10.334 1.00 87.75 110 SER A C 1
ATOM 871 O O . SER A 1 110 ? -16.079 -8.504 11.015 1.00 87.75 110 SER A O 1
ATOM 873 N N . TYR A 1 111 ? -13.896 -8.062 10.789 1.00 84.12 111 TYR A N 1
ATOM 874 C CA . TYR A 1 111 ? -13.530 -8.546 12.125 1.00 84.12 111 TYR A CA 1
ATOM 875 C C . TYR A 1 111 ? -13.948 -7.596 13.249 1.00 84.12 111 TYR A C 1
ATOM 877 O O . TYR A 1 111 ? -14.196 -8.060 14.357 1.00 84.12 111 TYR A O 1
ATOM 885 N N . VAL A 1 112 ? -14.019 -6.291 12.983 1.00 82.19 112 VAL A N 1
ATOM 886 C CA . VAL A 1 112 ? -14.418 -5.282 13.981 1.00 82.19 112 VAL A CA 1
ATOM 887 C C . VAL A 1 112 ? -15.935 -5.230 14.160 1.00 82.19 112 VAL A C 1
ATOM 889 O O . VAL A 1 112 ? -16.425 -4.929 15.244 1.00 82.19 112 VAL A O 1
ATOM 892 N N . LYS A 1 113 ? -16.691 -5.514 13.094 1.00 73.50 113 LYS A N 1
ATOM 893 C CA . LYS A 1 113 ? -18.162 -5.441 13.078 1.00 73.50 113 LYS A CA 1
ATOM 894 C C . LYS A 1 113 ? -18.874 -6.702 13.589 1.00 73.50 113 LYS A C 1
ATOM 896 O O . LYS A 1 113 ? -20.105 -6.730 13.560 1.00 73.50 113 LYS A O 1
ATOM 901 N N . VAL A 1 114 ? -18.131 -7.731 14.000 1.00 58.31 114 VAL A N 1
ATOM 902 C CA . VAL A 1 114 ? -18.660 -8.983 14.582 1.00 58.31 114 VAL A CA 1
ATOM 903 C C . VAL A 1 114 ? -18.791 -8.843 16.090 1.00 58.31 114 VAL A C 1
ATOM 905 O O . VAL A 1 114 ? -19.874 -9.209 16.600 1.00 58.31 114 VAL A O 1
#

pLDDT: mean 75.81, std 14.47, range [45.06, 93.75]

Foldseek 3Di:
DDDDPPDDPCNVDDDDDDDWDWDADPNAIAIPPHLVVVLVVLVVVVVVVVCVQQADFDDDDPDPPPDDPPPDDVNNRTNVVVVVVCPPPCNPVVVVSNVVSVVVSVVVVVVNVD

Secondary structure (DSSP, 8-state):
-PPPP---GGGT--------EEEEETTEEEEES-HHHHHHHHHHHHHHHHHHHHTPBPPPP-----S------TTTSBTTHHHHHHSSTT-HHHHHHHHHHHHHHHHHHHHH--

Sequence (114 aa):
MPNSPNLTPSKIFHYTTISHELHITNQMMDLEPPLELTRCHLIAELHKWVSTVIGLQRIQSARYQVGGMEEKDPSEMTYRSLLGKLMEINSKPLVDAYGAIEGLLEQVDSYVKV

Organism: Amphimedon queenslandica (NCBI:txid400682)

Radius of gyration: 21.99 Å; chains: 1; bounding box: 61×23×58 Å